Protein AF-A0A4Q3DCJ2-F1 (afdb_monomer_lite)

Sequence (134 aa):
MSGVAAPVSATERMDLLDGLRGFALLGILLANIDYWSGWLFLTPDQAAALAGGTQAHVQHVLHKLLIDGKFYTIFSLLFGLGFTLQLSRLEKRGADGVAIFRRRLLALLAIGLVHLWLIWDGDILTLYALLGLL

Radius of gyration: 19.49 Å; chains: 1; bounding box: 42×30×55 Å

Foldseek 3Di:
DAQDPDDDDPVNDDVVLVVLLVVLVVLVVLQCCCVVVCVVVDDPVRNVVVQPPPVSVVVVVCNCVPRHPPSVVSNLVSVVVVLVSQLVVCVVRVHPSVVVQLVVLVVLLVVQVCCCVPPHVPGPSNVSSVVSVD

Secondary structure (DSSP, 8-state):
-----PPPPGGG--HHHHHHHHHHHHHHHHHHHHHHTSGGGS-HHHHHHHS-SHHHHHHHHHHHHHTTTHHHHHHHHHHHHHHHHHHHHHHHTT--HHHHHHHHHHHHHHHHHHHHHHT-S--SHHHHHHHHH-

Structure (mmCIF, N/CA/C/O backbone):
data_AF-A0A4Q3DCJ2-F1
#
_entry.id   AF-A0A4Q3DCJ2-F1
#
loop_
_atom_site.group_PDB
_atom_site.id
_atom_site.type_symbol
_atom_site.label_atom_id
_atom_site.label_alt_id
_atom_site.label_comp_id
_atom_si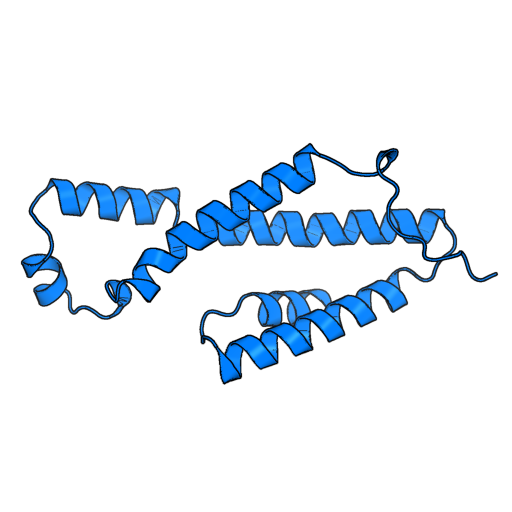te.label_asym_id
_atom_site.label_entity_id
_atom_site.label_seq_id
_atom_site.pdbx_PDB_ins_code
_atom_site.Cartn_x
_atom_site.Cartn_y
_atom_site.Cartn_z
_atom_site.occupancy
_atom_site.B_iso_or_equiv
_atom_site.auth_seq_id
_atom_site.auth_comp_id
_atom_site.auth_asym_id
_atom_site.auth_atom_id
_atom_site.pdbx_PDB_model_num
ATOM 1 N N . MET A 1 1 ? -21.134 -8.035 27.764 1.00 41.50 1 MET A N 1
ATOM 2 C CA . MET A 1 1 ? -21.885 -6.876 27.240 1.00 41.50 1 MET A CA 1
ATOM 3 C C . MET A 1 1 ? -21.294 -6.565 25.880 1.00 41.50 1 MET A C 1
ATOM 5 O O . MET A 1 1 ? -20.175 -6.083 25.826 1.00 41.50 1 MET A O 1
ATOM 9 N N . SER A 1 2 ? -21.952 -6.974 24.798 1.00 46.44 2 SER A N 1
ATOM 10 C CA . SER A 1 2 ? -21.398 -6.827 23.451 1.00 46.44 2 SER A CA 1
ATOM 11 C C . SER A 1 2 ? -21.522 -5.366 23.025 1.00 46.44 2 SER A C 1
ATOM 13 O O . SER A 1 2 ? -22.614 -4.925 22.669 1.00 46.44 2 SER A O 1
ATOM 15 N N . GLY A 1 3 ? -20.429 -4.605 23.111 1.00 55.38 3 GLY A N 1
ATOM 16 C CA . GLY A 1 3 ? -20.361 -3.275 22.516 1.00 55.38 3 GLY A CA 1
ATOM 17 C C . GLY A 1 3 ? -20.722 -3.351 21.032 1.00 55.38 3 GLY A C 1
ATOM 18 O O . GLY A 1 3 ? -20.224 -4.217 20.309 1.00 55.38 3 GLY A O 1
ATOM 19 N N . VAL A 1 4 ? -21.628 -2.486 20.575 1.00 61.38 4 VAL A N 1
ATOM 20 C CA . VAL A 1 4 ? -22.081 -2.483 19.180 1.00 61.38 4 VAL A CA 1
ATOM 21 C C . VAL A 1 4 ? -20.921 -2.035 18.291 1.00 61.38 4 VAL A C 1
ATOM 23 O O . VAL A 1 4 ? -20.478 -0.886 18.346 1.00 61.38 4 VAL A O 1
ATOM 26 N N . ALA A 1 5 ? -20.425 -2.944 17.451 1.00 65.12 5 ALA A N 1
ATOM 27 C CA . ALA A 1 5 ? -19.485 -2.625 16.386 1.00 65.12 5 ALA A CA 1
ATOM 28 C C . ALA A 1 5 ? -20.212 -1.818 15.296 1.00 65.12 5 ALA A C 1
ATOM 30 O O . ALA A 1 5 ? -20.719 -2.370 14.324 1.00 65.12 5 ALA A O 1
ATOM 31 N N . ALA A 1 6 ? -20.315 -0.506 15.495 1.00 72.75 6 ALA A N 1
ATOM 32 C CA . ALA A 1 6 ? -20.917 0.419 14.541 1.00 72.75 6 ALA A CA 1
ATOM 33 C C . ALA A 1 6 ? -19.860 1.017 13.588 1.00 72.75 6 ALA A C 1
ATOM 35 O O . ALA A 1 6 ? -18.698 1.165 13.993 1.00 72.75 6 ALA A O 1
ATOM 36 N N . PRO A 1 7 ? -20.244 1.40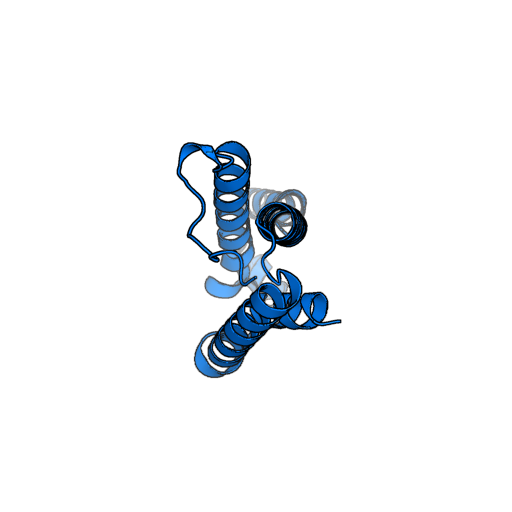8 12.354 1.00 74.38 7 PRO A N 1
ATOM 37 C CA . PRO A 1 7 ? -19.385 2.168 11.450 1.00 74.38 7 PRO A CA 1
ATOM 38 C C . PRO A 1 7 ? -18.776 3.404 12.127 1.00 74.38 7 PRO A C 1
ATOM 40 O O . PRO A 1 7 ? -19.353 3.978 13.053 1.00 74.38 7 PRO A O 1
ATOM 43 N N . VAL A 1 8 ? -17.597 3.819 11.660 1.00 75.50 8 VAL A N 1
ATOM 44 C CA . VAL A 1 8 ? -16.968 5.068 12.108 1.00 75.50 8 VAL A CA 1
ATOM 45 C C . VAL A 1 8 ? -17.867 6.238 11.708 1.00 75.50 8 VAL A C 1
ATOM 47 O O . VAL A 1 8 ? -18.217 6.366 10.535 1.00 75.50 8 VAL A O 1
ATOM 50 N N . SER A 1 9 ? -18.244 7.082 12.671 1.00 75.44 9 SER A N 1
ATOM 51 C CA . SER A 1 9 ? -19.030 8.284 12.376 1.00 75.44 9 SER A CA 1
ATOM 52 C C . SER A 1 9 ? -18.182 9.308 11.616 1.00 75.44 9 SER A C 1
ATOM 54 O O . SER A 1 9 ? -16.959 9.324 11.752 1.00 75.44 9 SER A O 1
ATOM 56 N N . ALA A 1 10 ? -18.812 10.180 10.822 1.00 68.06 10 ALA A N 1
ATOM 57 C CA . ALA A 1 10 ? -18.094 11.209 10.060 1.00 68.06 10 ALA A CA 1
ATOM 58 C C . ALA A 1 10 ? -17.198 12.081 10.961 1.00 68.06 10 ALA A C 1
ATOM 60 O O . ALA A 1 10 ? -16.077 12.396 10.588 1.00 68.06 10 ALA A O 1
ATOM 61 N N . THR A 1 11 ? -17.645 12.371 12.185 1.00 71.69 11 THR A N 1
ATOM 62 C CA . THR A 1 11 ? -16.914 13.165 13.185 1.00 71.69 11 THR A CA 1
ATOM 63 C C . THR A 1 11 ? -15.675 12.458 13.747 1.00 71.69 11 THR A C 1
ATOM 65 O O . THR A 1 11 ? -14.774 13.102 14.270 1.00 71.69 11 THR A O 1
ATOM 68 N N . GLU A 1 12 ? -15.604 11.131 13.645 1.00 71.25 12 GLU A N 1
ATOM 69 C CA . GLU A 1 12 ? -14.448 10.337 14.073 1.00 71.25 12 GLU A CA 1
ATOM 70 C C . GLU A 1 12 ? -13.487 10.028 12.912 1.00 71.25 12 GLU A C 1
ATOM 72 O O . GLU A 1 12 ? -12.475 9.340 13.109 1.00 71.25 12 GLU A O 1
ATOM 77 N N . ARG A 1 13 ? -13.796 10.461 11.684 1.00 78.25 13 ARG A N 1
ATOM 78 C CA . ARG A 1 13 ? -12.896 10.285 10.539 1.00 78.25 13 ARG A CA 1
ATOM 79 C C . ARG A 1 13 ? -11.739 11.271 10.628 1.00 78.25 13 ARG A C 1
ATOM 81 O O . ARG A 1 13 ? -11.877 12.391 11.098 1.00 78.25 13 ARG A O 1
ATOM 88 N N . MET A 1 14 ? -10.572 10.806 10.203 1.00 86.12 14 MET A N 1
ATOM 89 C CA . MET A 1 14 ? -9.377 11.632 10.110 1.00 86.12 14 MET A CA 1
ATOM 90 C C . MET A 1 14 ? -9.136 11.928 8.637 1.00 86.12 14 MET A C 1
ATOM 92 O O . MET A 1 14 ? -8.501 11.127 7.952 1.00 86.12 14 MET A O 1
ATOM 96 N N . ASP A 1 15 ? -9.632 13.069 8.163 1.00 89.12 15 ASP A N 1
ATOM 97 C CA . ASP A 1 15 ? -9.566 13.436 6.742 1.00 89.12 15 ASP A CA 1
ATOM 98 C C . ASP A 1 15 ? -8.126 13.457 6.216 1.00 89.12 15 ASP A C 1
ATOM 100 O O . ASP A 1 15 ? -7.856 12.990 5.113 1.00 89.12 15 ASP A O 1
ATOM 104 N N . LEU A 1 16 ? -7.173 13.899 7.045 1.00 89.75 16 LEU A N 1
ATOM 105 C CA . LEU A 1 16 ? -5.749 13.865 6.711 1.00 89.75 16 LEU A CA 1
ATOM 106 C C . LEU A 1 16 ? -5.238 12.436 6.474 1.00 89.75 16 LEU A C 1
ATOM 108 O O . LEU A 1 16 ? -4.465 12.204 5.548 1.00 89.75 16 LEU A O 1
ATOM 112 N N . LEU A 1 17 ? -5.662 11.472 7.299 1.00 91.00 17 LEU A N 1
ATOM 113 C CA . LEU A 1 17 ? -5.230 10.080 7.169 1.00 91.00 17 LEU A CA 1
ATOM 114 C C . LEU A 1 17 ? -5.804 9.445 5.899 1.00 91.00 17 LEU A C 1
ATOM 116 O O . LEU A 1 17 ? -5.098 8.727 5.190 1.00 91.00 17 LEU A O 1
ATOM 120 N N . ASP A 1 18 ? -7.070 9.730 5.604 1.00 90.69 18 ASP A N 1
ATOM 121 C CA . ASP A 1 18 ? -7.728 9.266 4.385 1.00 90.69 18 ASP A CA 1
ATOM 122 C C . ASP A 1 18 ? -7.091 9.910 3.137 1.00 90.69 18 ASP A C 1
ATOM 124 O O . ASP A 1 18 ? -6.799 9.211 2.164 1.00 90.69 18 ASP A O 1
ATOM 128 N N . GLY A 1 19 ? -6.768 11.206 3.192 1.00 93.50 19 GLY A N 1
ATOM 129 C CA . GLY A 1 19 ? -6.050 11.918 2.132 1.00 93.50 19 GLY A CA 1
ATOM 130 C C . GLY A 1 19 ? -4.646 11.361 1.880 1.00 93.50 19 GLY A C 1
ATOM 131 O O . GLY A 1 19 ? -4.275 11.123 0.732 1.00 93.50 19 GLY A O 1
ATOM 132 N N . LEU A 1 20 ? -3.887 11.065 2.941 1.00 94.25 20 LEU A N 1
ATOM 133 C CA . LEU A 1 20 ? -2.562 10.445 2.833 1.00 94.25 20 LEU A CA 1
ATOM 134 C C . LEU A 1 20 ? -2.623 9.048 2.211 1.00 94.25 20 LEU A C 1
ATOM 136 O O . LEU A 1 20 ? -1.742 8.691 1.431 1.00 94.25 20 LEU A O 1
ATOM 140 N N . ARG A 1 21 ? -3.662 8.260 2.510 1.00 93.69 21 ARG A N 1
ATOM 141 C CA . ARG A 1 21 ? -3.870 6.955 1.862 1.00 93.69 21 ARG A CA 1
ATOM 142 C C . ARG A 1 21 ? -4.163 7.106 0.379 1.00 93.69 21 ARG A C 1
ATOM 144 O O . ARG A 1 21 ? -3.571 6.386 -0.416 1.00 93.69 21 ARG A O 1
ATOM 151 N N . GLY A 1 22 ? -5.035 8.046 0.009 1.00 94.06 22 GLY A N 1
ATOM 152 C CA . GLY A 1 22 ? -5.317 8.355 -1.394 1.00 94.06 22 GLY A CA 1
ATOM 153 C C . GLY A 1 22 ? -4.056 8.788 -2.144 1.00 94.06 22 GLY A C 1
ATOM 154 O O . GLY A 1 22 ? -3.756 8.255 -3.208 1.00 94.06 22 GLY A O 1
ATOM 155 N N . PHE A 1 23 ? -3.260 9.674 -1.543 1.00 95.25 23 PHE A N 1
ATOM 156 C CA . PHE A 1 23 ? -1.964 10.080 -2.085 1.00 95.25 23 PHE A CA 1
ATOM 157 C C . PHE A 1 23 ? -1.000 8.896 -2.233 1.00 95.25 23 PHE A C 1
ATOM 159 O O . PHE A 1 23 ? -0.337 8.754 -3.260 1.00 95.25 23 PHE A O 1
ATOM 166 N N . ALA A 1 24 ? -0.959 8.005 -1.240 1.00 95.06 24 ALA A N 1
ATOM 167 C CA . ALA A 1 24 ? -0.116 6.825 -1.297 1.00 95.06 24 ALA A CA 1
ATOM 168 C C . ALA A 1 24 ? -0.525 5.858 -2.420 1.00 95.06 24 ALA A C 1
ATOM 170 O O . ALA A 1 24 ? 0.335 5.348 -3.136 1.00 95.06 24 ALA A O 1
ATOM 171 N N . LEU A 1 25 ? -1.831 5.668 -2.625 1.00 94.00 25 LEU A N 1
ATOM 172 C CA . LEU A 1 25 ? -2.372 4.864 -3.723 1.00 94.00 25 LEU A CA 1
ATOM 173 C C . LEU A 1 25 ? -2.029 5.448 -5.098 1.00 94.00 25 LEU A C 1
ATOM 175 O O . LEU A 1 25 ? -1.699 4.687 -6.003 1.00 94.00 25 LEU A O 1
ATOM 179 N N . LEU A 1 26 ? -2.041 6.777 -5.254 1.00 94.38 26 LEU A N 1
ATOM 180 C CA . LEU A 1 26 ? -1.599 7.419 -6.498 1.00 94.38 26 LEU A CA 1
ATOM 181 C C . LEU A 1 26 ? -0.129 7.114 -6.799 1.00 94.38 26 LEU A C 1
ATOM 183 O O . LEU A 1 26 ? 0.215 6.800 -7.934 1.00 94.38 26 LEU A O 1
ATOM 187 N N . GLY A 1 27 ? 0.743 7.156 -5.796 1.00 93.25 27 GLY A N 1
ATOM 188 C CA . GLY A 1 27 ? 2.143 6.800 -6.007 1.00 93.25 27 GLY A CA 1
ATOM 189 C C . GLY A 1 27 ? 2.368 5.305 -6.259 1.00 93.25 27 GLY A C 1
ATOM 190 O O . GLY A 1 27 ? 3.229 4.959 -7.061 1.00 93.25 27 GLY A O 1
ATOM 191 N N . ILE A 1 28 ? 1.564 4.418 -5.660 1.00 93.31 28 ILE A N 1
ATOM 192 C CA . ILE A 1 28 ? 1.568 2.981 -5.999 1.00 93.31 28 ILE A CA 1
ATOM 193 C C . ILE A 1 28 ? 1.130 2.771 -7.453 1.0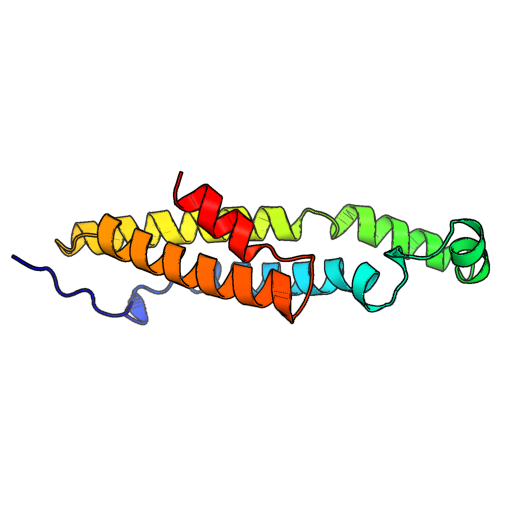0 93.31 28 ILE A C 1
ATOM 195 O O . ILE A 1 28 ? 1.726 1.958 -8.156 1.00 93.31 28 ILE A O 1
ATOM 199 N N . LEU A 1 29 ? 0.126 3.510 -7.930 1.00 92.12 29 LEU A N 1
ATOM 200 C CA . LEU A 1 29 ? -0.277 3.463 -9.335 1.00 92.12 29 LEU A CA 1
ATOM 201 C C . LEU A 1 29 ? 0.895 3.842 -10.247 1.00 92.12 29 LEU A C 1
ATOM 203 O O . LEU A 1 29 ? 1.180 3.113 -11.192 1.00 92.12 29 LEU A O 1
ATOM 207 N N . LEU A 1 30 ? 1.599 4.936 -9.933 1.00 91.88 30 LEU A N 1
ATOM 208 C CA . LEU A 1 30 ? 2.781 5.358 -10.688 1.00 91.88 30 LEU A CA 1
ATOM 209 C C . LEU A 1 30 ? 3.877 4.290 -10.670 1.00 91.88 30 LEU A C 1
ATOM 211 O O . LEU A 1 30 ? 4.401 3.973 -11.731 1.00 91.88 30 LEU A O 1
ATOM 215 N N . ALA A 1 31 ? 4.170 3.692 -9.512 1.00 90.69 31 ALA A N 1
ATOM 216 C CA . ALA A 1 31 ? 5.169 2.626 -9.390 1.00 90.69 31 ALA A CA 1
ATOM 217 C C . ALA A 1 31 ? 4.849 1.416 -10.285 1.00 90.69 31 ALA A C 1
ATOM 219 O O . ALA A 1 31 ? 5.746 0.743 -10.783 1.00 90.69 31 ALA A O 1
ATOM 220 N N . ASN A 1 32 ? 3.563 1.143 -10.511 1.00 92.06 32 ASN A N 1
ATOM 221 C CA . ASN A 1 32 ? 3.124 0.018 -11.329 1.00 92.06 32 ASN A CA 1
ATOM 222 C C . ASN A 1 32 ? 3.106 0.304 -12.830 1.00 92.06 32 ASN A C 1
ATOM 224 O O . ASN A 1 32 ? 2.967 -0.635 -13.613 1.00 92.06 32 ASN A O 1
ATOM 228 N N . ILE A 1 33 ? 3.287 1.558 -13.258 1.00 90.44 33 ILE A N 1
ATOM 229 C CA . ILE A 1 33 ? 3.374 1.884 -14.688 1.00 90.44 33 ILE A CA 1
ATOM 230 C C . ILE A 1 33 ? 4.518 1.112 -15.352 1.00 90.44 33 ILE A C 1
ATOM 232 O O . ILE A 1 33 ? 4.346 0.651 -16.476 1.00 90.44 33 ILE A O 1
ATOM 236 N N . ASP A 1 34 ? 5.644 0.899 -14.672 1.00 88.06 34 ASP A N 1
ATOM 237 C CA . ASP A 1 34 ? 6.783 0.165 -15.242 1.00 88.06 34 ASP A CA 1
ATOM 238 C C . ASP A 1 34 ? 6.437 -1.303 -15.545 1.00 88.06 34 ASP A C 1
ATOM 240 O O . ASP A 1 34 ? 6.859 -1.844 -16.568 1.00 88.06 34 ASP A O 1
ATOM 244 N N . TYR A 1 35 ? 5.617 -1.934 -14.698 1.00 90.50 35 TYR A N 1
ATOM 245 C CA . TYR A 1 35 ? 5.108 -3.285 -14.937 1.00 90.50 35 TYR A CA 1
ATOM 246 C C . TYR A 1 35 ? 4.077 -3.283 -16.076 1.00 90.50 35 TYR A C 1
ATOM 248 O O . TYR A 1 35 ? 4.221 -4.017 -17.053 1.00 90.50 35 TYR A O 1
ATOM 256 N N . TRP A 1 36 ? 3.053 -2.424 -15.991 1.00 90.88 36 TRP A N 1
ATOM 257 C CA . TRP A 1 36 ? 1.927 -2.422 -16.938 1.00 90.88 36 TRP A CA 1
ATOM 258 C C . TRP A 1 36 ? 2.281 -1.907 -18.334 1.00 90.88 36 TRP A C 1
ATOM 260 O O . TRP A 1 36 ? 1.659 -2.312 -19.312 1.00 90.88 36 TRP A O 1
ATO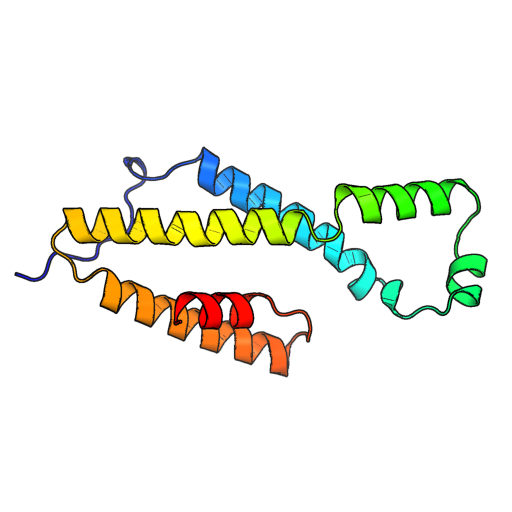M 270 N N . SER A 1 37 ? 3.283 -1.036 -18.450 1.00 90.06 37 SER A N 1
ATOM 271 C CA . SER A 1 37 ? 3.826 -0.599 -19.744 1.00 90.06 37 SER A CA 1
ATOM 272 C C . SER A 1 37 ? 4.699 -1.663 -20.414 1.00 90.06 37 SER A C 1
ATOM 274 O O . SER A 1 37 ? 5.058 -1.515 -21.580 1.00 90.06 37 SER A O 1
ATOM 276 N N . GLY A 1 38 ? 5.066 -2.720 -19.683 1.00 88.94 38 GLY A N 1
ATOM 277 C CA . GLY A 1 38 ? 6.010 -3.739 -20.122 1.00 88.94 38 GLY A CA 1
ATOM 278 C C . GLY A 1 38 ? 7.480 -3.318 -20.026 1.00 88.94 38 GLY A C 1
ATOM 279 O O . GLY A 1 38 ? 8.356 -4.114 -20.360 1.00 88.94 38 GLY A O 1
ATOM 280 N N . TRP A 1 39 ? 7.765 -2.100 -19.545 1.00 86.56 39 TRP A N 1
ATOM 281 C CA . TRP A 1 39 ? 9.125 -1.567 -19.415 1.00 86.56 39 TRP A CA 1
ATOM 282 C C . TRP A 1 39 ? 10.019 -2.461 -18.553 1.00 86.56 39 TRP A C 1
ATOM 284 O O . TRP A 1 39 ? 11.184 -2.681 -18.882 1.00 86.56 39 TRP A O 1
ATOM 294 N N . LEU A 1 40 ? 9.457 -3.031 -17.483 1.00 86.75 40 LEU A N 1
ATOM 295 C CA . LEU A 1 40 ? 10.160 -3.931 -16.568 1.00 86.75 40 LEU A CA 1
ATOM 296 C C . LEU A 1 40 ? 10.687 -5.214 -17.244 1.00 86.75 40 LEU A C 1
ATOM 298 O O . LEU A 1 40 ? 11.624 -5.824 -16.734 1.00 86.75 40 LEU A O 1
ATOM 302 N N . PHE A 1 41 ? 10.110 -5.623 -18.377 1.00 89.62 41 PHE A N 1
ATOM 303 C CA . PHE A 1 41 ? 10.458 -6.870 -19.070 1.00 89.62 41 PHE A CA 1
ATOM 304 C C . PHE A 1 41 ? 11.425 -6.676 -20.243 1.00 89.62 41 PHE A C 1
ATOM 306 O O . PHE A 1 41 ? 11.779 -7.648 -20.913 1.00 89.62 41 PHE A O 1
ATOM 313 N N . LEU A 1 42 ? 11.847 -5.439 -20.512 1.00 89.62 42 LEU A N 1
ATOM 314 C CA . LEU A 1 42 ? 12.802 -5.143 -21.574 1.00 89.62 42 LEU A CA 1
ATOM 315 C C . LEU A 1 42 ? 14.220 -5.547 -21.167 1.00 89.62 42 LEU A C 1
ATOM 317 O O . LEU A 1 42 ? 14.646 -5.354 -20.025 1.00 89.62 42 LEU A O 1
ATOM 321 N N . THR A 1 43 ? 14.996 -6.044 -22.129 1.00 89.25 43 THR A N 1
ATOM 322 C CA . THR A 1 43 ? 16.445 -6.169 -21.939 1.00 89.25 43 THR A CA 1
ATOM 323 C C . THR A 1 43 ? 17.092 -4.780 -21.882 1.00 89.25 43 THR A C 1
ATOM 325 O O . THR A 1 43 ? 16.536 -3.822 -22.429 1.00 89.25 43 THR A O 1
ATOM 328 N N . PRO A 1 44 ? 18.289 -4.639 -21.281 1.00 83.38 44 PRO A N 1
ATOM 329 C CA . PRO A 1 44 ? 19.008 -3.365 -21.276 1.00 83.38 44 PRO A CA 1
ATOM 330 C C . PRO A 1 44 ? 19.183 -2.765 -22.677 1.00 83.38 44 PRO A C 1
ATOM 332 O O . PRO A 1 44 ? 19.000 -1.563 -22.849 1.00 83.38 44 PRO A O 1
ATOM 335 N N . ASP A 1 45 ? 19.451 -3.600 -23.686 1.00 85.94 45 ASP A N 1
ATOM 336 C CA . ASP A 1 45 ? 19.615 -3.163 -25.077 1.00 85.94 45 ASP A CA 1
ATOM 337 C C . ASP A 1 45 ? 18.299 -2.663 -25.688 1.00 85.94 45 ASP A C 1
ATOM 339 O O . ASP A 1 45 ? 18.273 -1.637 -26.367 1.00 85.94 45 ASP A O 1
ATOM 343 N N . GLN A 1 46 ? 17.184 -3.351 -25.417 1.00 87.88 46 GLN A N 1
ATOM 344 C CA . GLN A 1 46 ? 15.855 -2.922 -25.862 1.00 87.88 46 GLN A CA 1
ATOM 345 C C . GLN A 1 46 ? 15.444 -1.612 -25.187 1.00 87.88 46 GLN A C 1
ATOM 347 O O . GLN A 1 46 ? 14.981 -0.689 -25.856 1.00 87.88 46 GLN A O 1
ATOM 352 N N . ALA A 1 47 ? 15.653 -1.512 -23.873 1.00 83.31 47 ALA A N 1
ATOM 353 C CA . ALA A 1 47 ? 15.383 -0.302 -23.112 1.00 83.31 47 ALA A CA 1
ATOM 354 C C . ALA A 1 47 ? 16.247 0.867 -23.604 1.00 83.31 47 ALA A C 1
ATOM 356 O O . ALA A 1 47 ? 15.735 1.973 -23.741 1.00 83.31 47 ALA A O 1
ATOM 357 N N . ALA A 1 48 ? 17.521 0.633 -23.935 1.00 81.38 48 ALA A N 1
ATOM 358 C CA . ALA A 1 48 ? 18.404 1.649 -24.505 1.00 81.38 48 ALA A CA 1
ATOM 359 C C . ALA A 1 48 ? 17.964 2.092 -25.909 1.00 81.38 48 ALA A C 1
ATOM 361 O O . ALA A 1 48 ? 18.022 3.281 -26.212 1.00 81.38 48 ALA A O 1
ATOM 362 N N . ALA A 1 49 ? 17.483 1.168 -26.746 1.00 84.69 49 ALA A N 1
ATOM 363 C CA . A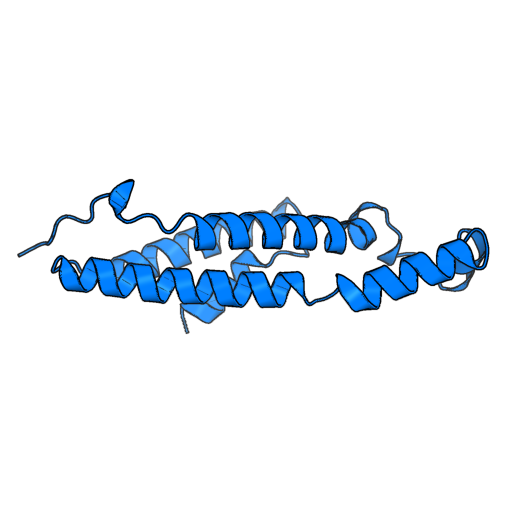LA A 1 49 ? 16.949 1.487 -28.070 1.00 84.69 49 ALA A CA 1
ATOM 364 C C . ALA A 1 49 ? 15.636 2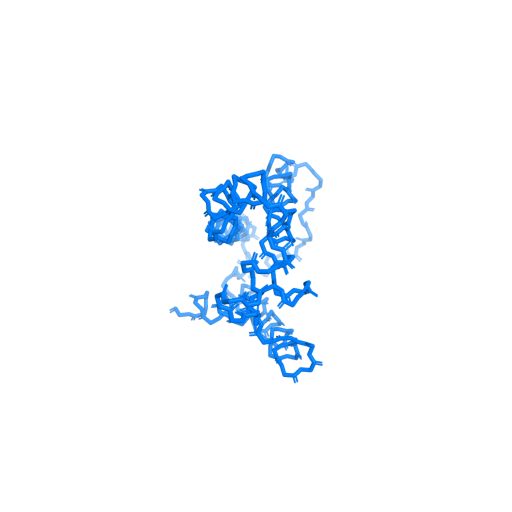.294 -28.009 1.00 84.69 49 ALA A C 1
ATOM 366 O O . ALA A 1 49 ? 15.374 3.114 -28.887 1.00 84.69 49 ALA A O 1
ATOM 367 N N . LEU A 1 50 ? 14.818 2.069 -26.975 1.00 81.25 50 LEU A N 1
ATOM 368 C CA . LEU A 1 50 ? 13.561 2.785 -26.718 1.00 81.25 50 LEU A CA 1
ATOM 369 C C . LEU A 1 50 ? 13.759 4.089 -25.933 1.00 81.25 50 LEU A C 1
ATOM 371 O O . LEU A 1 50 ? 12.941 5.007 -26.034 1.00 81.25 50 LEU A O 1
ATOM 375 N N . ALA A 1 51 ? 14.824 4.186 -25.138 1.00 72.75 51 ALA A N 1
ATOM 376 C CA . ALA A 1 51 ? 15.155 5.377 -24.379 1.00 72.75 51 ALA A CA 1
ATOM 377 C C . ALA A 1 51 ? 15.541 6.491 -25.358 1.00 72.75 51 ALA A C 1
ATOM 379 O O . ALA A 1 51 ? 16.637 6.502 -25.910 1.00 72.75 51 ALA A O 1
ATOM 380 N N . GLY A 1 52 ? 14.630 7.446 -25.566 1.00 70.88 52 GLY A N 1
ATOM 381 C CA . GLY A 1 52 ? 14.786 8.609 -26.450 1.00 70.88 52 GLY A CA 1
ATOM 382 C C . GLY A 1 52 ? 15.854 9.625 -26.011 1.00 70.88 52 GLY A C 1
ATOM 383 O O . GLY A 1 52 ? 15.612 10.828 -26.054 1.00 70.88 52 GLY A O 1
ATOM 384 N N . GLY A 1 53 ? 17.023 9.165 -25.559 1.00 76.38 53 GLY A N 1
ATOM 385 C CA . GLY A 1 53 ? 18.159 9.980 -25.139 1.00 76.38 53 GLY A CA 1
ATOM 386 C C . GLY A 1 53 ? 18.171 10.341 -23.649 1.00 76.38 53 GLY A C 1
ATOM 387 O O . GLY A 1 53 ? 17.544 9.701 -22.804 1.00 76.38 53 GLY A O 1
ATOM 388 N N . THR A 1 54 ? 18.917 11.393 -23.308 1.00 78.56 54 THR A N 1
ATOM 389 C CA . THR A 1 54 ? 19.194 11.826 -21.925 1.00 78.56 54 THR A CA 1
ATOM 390 C C . THR A 1 54 ? 17.940 12.171 -21.119 1.00 78.56 54 THR A C 1
ATOM 392 O O . THR A 1 54 ? 17.894 11.891 -19.923 1.00 78.56 54 THR A O 1
ATOM 395 N N . GLN A 1 55 ? 16.895 12.711 -21.751 1.00 77.88 55 GLN A N 1
ATOM 396 C CA . GLN A 1 55 ? 15.621 13.002 -21.082 1.00 77.88 55 GLN A CA 1
ATOM 397 C C . GLN A 1 55 ? 14.940 11.727 -20.563 1.00 77.88 55 GLN A C 1
ATOM 399 O O . GLN A 1 55 ? 14.455 11.710 -19.430 1.00 77.88 55 GLN A O 1
ATOM 404 N N . ALA A 1 56 ? 14.971 10.647 -21.353 1.00 77.00 56 ALA A N 1
ATOM 405 C CA . ALA A 1 56 ? 14.419 9.351 -20.970 1.00 77.00 56 ALA A CA 1
ATOM 406 C C . ALA A 1 56 ? 15.193 8.704 -19.805 1.00 77.00 56 ALA A C 1
ATOM 408 O O . ALA A 1 56 ? 14.621 8.012 -18.962 1.00 77.00 56 ALA A O 1
ATOM 409 N N . HIS A 1 57 ? 16.491 8.987 -19.713 1.00 79.56 57 HIS A N 1
ATOM 410 C CA . HIS A 1 57 ? 17.310 8.550 -18.591 1.00 79.56 57 HIS A CA 1
ATOM 411 C C . HIS A 1 57 ? 16.988 9.328 -17.306 1.00 79.56 57 HIS A C 1
ATOM 413 O O . HIS A 1 57 ? 16.788 8.725 -16.253 1.00 79.56 57 HIS A O 1
ATOM 419 N N . VAL A 1 58 ? 16.861 10.658 -17.389 1.00 84.19 58 VAL A N 1
ATOM 420 C CA . VAL A 1 58 ? 16.529 11.504 -16.229 1.00 84.19 58 VAL A CA 1
ATOM 421 C C . VAL A 1 58 ? 15.167 11.134 -15.640 1.00 84.19 58 VAL A C 1
ATOM 423 O O . VAL A 1 58 ? 15.064 10.967 -14.427 1.00 84.19 58 VAL A O 1
ATOM 426 N N . GLN A 1 59 ? 14.133 10.947 -16.469 1.00 82.62 59 GLN A N 1
ATOM 427 C CA . GLN A 1 59 ? 12.815 10.516 -15.980 1.00 82.62 59 GLN A CA 1
ATOM 428 C C . GLN A 1 59 ? 12.878 9.149 -15.279 1.00 82.62 59 GLN A C 1
ATOM 430 O O . GLN A 1 59 ? 12.257 8.980 -14.234 1.00 82.62 59 GLN A O 1
ATOM 435 N N . HIS A 1 60 ? 13.664 8.199 -15.801 1.00 82.62 60 HIS A N 1
ATOM 436 C CA . HIS A 1 60 ? 13.799 6.870 -15.206 1.00 82.62 60 HIS A CA 1
ATOM 437 C C . HIS A 1 60 ? 14.498 6.940 -13.844 1.00 82.62 60 HIS A C 1
ATOM 439 O O . HIS A 1 60 ? 14.028 6.359 -12.866 1.00 82.62 60 HIS A O 1
ATOM 445 N N . VAL A 1 61 ? 15.578 7.721 -13.752 1.00 85.44 61 VAL A N 1
ATOM 446 C CA . VAL A 1 61 ? 16.284 7.962 -12.489 1.00 85.44 61 VAL A CA 1
ATOM 447 C C . VAL A 1 61 ? 15.366 8.644 -11.475 1.00 85.44 61 VAL A C 1
ATOM 449 O O . VAL A 1 61 ? 15.301 8.210 -10.328 1.00 85.44 61 VAL A O 1
ATOM 452 N N . LEU A 1 62 ? 14.606 9.665 -11.880 1.00 87.31 62 LEU A N 1
ATOM 453 C CA . LEU A 1 62 ? 13.645 10.329 -10.996 1.00 87.31 62 LEU A CA 1
ATOM 454 C C . LEU A 1 62 ? 12.543 9.375 -10.526 1.00 87.31 62 LEU A C 1
ATOM 456 O O . LEU A 1 62 ? 12.207 9.386 -9.343 1.00 87.31 62 LEU A O 1
ATOM 460 N N . HIS A 1 63 ? 12.021 8.522 -11.408 1.00 86.25 63 HIS A N 1
ATOM 461 C CA . HIS A 1 63 ? 11.030 7.511 -11.044 1.00 86.25 63 HIS A CA 1
ATOM 462 C C . HIS A 1 63 ? 11.589 6.553 -9.986 1.00 86.25 63 HIS A C 1
ATOM 464 O O . HIS A 1 63 ? 11.007 6.408 -8.909 1.00 86.25 63 HIS A O 1
ATOM 470 N N . LYS A 1 64 ? 12.758 5.959 -10.253 1.00 85.75 64 LYS A N 1
ATOM 471 C CA . LYS A 1 64 ? 13.455 5.063 -9.318 1.00 85.75 64 LYS A CA 1
ATOM 472 C C . LYS A 1 64 ? 13.727 5.732 -7.974 1.00 85.75 64 LYS A C 1
ATOM 474 O O . LYS A 1 64 ? 13.541 5.124 -6.924 1.00 85.75 64 LYS A O 1
ATOM 479 N N . LEU A 1 65 ? 14.165 6.989 -7.996 1.00 87.31 65 LEU A N 1
ATOM 480 C CA . LEU A 1 65 ? 14.551 7.703 -6.787 1.00 87.31 65 LEU A CA 1
ATOM 481 C C . LEU A 1 65 ? 13.369 8.187 -5.962 1.00 87.31 65 LEU A C 1
ATOM 483 O O . LEU A 1 65 ? 13.522 8.248 -4.745 1.00 87.31 65 LEU A O 1
ATOM 487 N N . LEU A 1 66 ? 12.245 8.570 -6.577 1.00 88.50 66 LEU A N 1
ATOM 488 C CA . LEU A 1 66 ? 11.129 9.237 -5.896 1.00 88.50 66 LEU A CA 1
ATOM 489 C C . LEU A 1 66 ? 9.924 8.328 -5.659 1.00 88.50 66 LEU A C 1
ATOM 491 O O . LEU A 1 66 ? 9.246 8.491 -4.646 1.00 88.50 66 LEU A O 1
ATOM 495 N N . ILE A 1 67 ? 9.660 7.391 -6.564 1.00 89.31 67 ILE A N 1
ATOM 496 C CA . ILE A 1 67 ? 8.430 6.597 -6.562 1.00 89.31 67 ILE A CA 1
ATOM 497 C C . ILE A 1 67 ? 8.698 5.194 -6.027 1.00 89.31 67 ILE A C 1
ATOM 499 O O . ILE A 1 67 ? 8.041 4.751 -5.079 1.00 89.31 67 ILE A O 1
ATOM 503 N N . ASP A 1 68 ? 9.688 4.524 -6.612 1.00 85.31 68 ASP A N 1
ATOM 504 C CA . ASP A 1 68 ? 9.889 3.090 -6.440 1.00 85.31 68 ASP A CA 1
ATOM 505 C C . ASP A 1 68 ? 10.127 2.728 -4.957 1.00 85.31 68 ASP A C 1
ATOM 507 O O . ASP A 1 68 ? 10.934 3.342 -4.251 1.00 85.31 68 ASP A O 1
ATOM 511 N N . GLY A 1 69 ? 9.326 1.795 -4.434 1.00 84.25 69 GLY A N 1
ATOM 512 C CA . GLY A 1 69 ? 9.325 1.361 -3.026 1.00 84.25 69 GLY A CA 1
ATOM 513 C C . GLY A 1 69 ? 8.773 2.354 -1.980 1.00 84.25 69 GLY A C 1
ATOM 514 O O . GLY A 1 69 ? 8.242 1.929 -0.945 1.00 84.25 69 GLY A O 1
ATOM 515 N N . LYS A 1 70 ? 8.838 3.672 -2.211 1.00 91.75 70 LYS A N 1
ATOM 516 C CA . LYS A 1 70 ? 8.474 4.672 -1.183 1.00 91.75 70 LYS A CA 1
ATOM 517 C C . LYS A 1 70 ? 6.994 4.661 -0.852 1.00 91.75 70 LYS A C 1
ATOM 519 O O . LYS A 1 70 ? 6.611 4.659 0.316 1.00 91.75 70 LYS A O 1
ATOM 524 N N . PHE A 1 71 ? 6.160 4.639 -1.883 1.00 92.50 71 PHE A N 1
ATOM 525 C CA . PHE A 1 71 ? 4.717 4.697 -1.702 1.00 92.50 71 PHE A CA 1
ATOM 526 C C . PHE A 1 71 ? 4.152 3.412 -1.096 1.00 92.50 71 PHE A C 1
ATOM 528 O O . PHE A 1 71 ? 3.253 3.493 -0.263 1.00 92.50 71 PHE A O 1
ATOM 535 N N . TYR A 1 72 ? 4.753 2.254 -1.393 1.00 91.12 72 TYR A N 1
ATOM 536 C CA . TYR A 1 72 ? 4.459 0.999 -0.695 1.00 91.12 72 TYR A CA 1
ATOM 537 C C . TYR A 1 72 ? 4.768 1.090 0.801 1.00 91.12 72 TYR A C 1
ATOM 539 O O . TYR A 1 72 ? 3.950 0.686 1.627 1.00 91.12 72 TYR A O 1
ATOM 547 N N . THR A 1 73 ? 5.907 1.690 1.158 1.00 91.75 73 THR A N 1
ATOM 548 C CA . THR A 1 73 ? 6.309 1.894 2.559 1.00 91.75 73 THR A CA 1
ATOM 549 C C . THR A 1 73 ? 5.347 2.833 3.288 1.00 91.75 73 THR A C 1
ATOM 551 O O . THR A 1 73 ? 4.865 2.513 4.375 1.00 91.75 73 THR A O 1
ATOM 554 N N . ILE A 1 74 ? 5.016 3.975 2.677 1.00 93.69 74 ILE A N 1
ATOM 555 C CA . ILE A 1 74 ? 4.058 4.934 3.244 1.00 93.69 74 ILE A CA 1
ATOM 556 C C . ILE A 1 74 ? 2.695 4.262 3.417 1.00 93.69 74 ILE A C 1
ATOM 558 O O . ILE A 1 74 ? 2.108 4.325 4.495 1.00 93.69 74 ILE A O 1
ATOM 562 N N . PHE A 1 75 ? 2.201 3.572 2.389 1.00 93.81 75 PHE A N 1
ATOM 563 C CA . PHE A 1 75 ? 0.915 2.891 2.457 1.00 93.81 75 PHE A CA 1
ATOM 564 C C . PHE A 1 75 ? 0.902 1.790 3.529 1.00 93.81 75 PHE A C 1
ATOM 566 O O . PHE A 1 75 ? -0.060 1.720 4.291 1.00 93.81 75 PHE A O 1
ATOM 573 N N . SER A 1 76 ? 1.981 1.008 3.663 1.00 92.06 76 SER A N 1
ATOM 574 C CA . SER A 1 76 ? 2.150 0.004 4.731 1.00 92.06 76 SER A CA 1
ATOM 575 C C . SER A 1 76 ? 2.031 0.629 6.123 1.00 92.06 76 SER A C 1
ATOM 577 O O . SER A 1 76 ? 1.300 0.128 6.980 1.00 92.06 76 SER A O 1
ATOM 579 N N . LEU A 1 77 ? 2.702 1.764 6.344 1.00 93.56 77 LEU A N 1
ATOM 580 C CA . LEU A 1 77 ? 2.648 2.488 7.614 1.00 93.56 77 LEU A CA 1
ATOM 581 C C . LEU A 1 77 ? 1.231 3.002 7.913 1.00 93.56 77 LEU A C 1
ATOM 583 O O . LEU A 1 77 ? 0.725 2.829 9.022 1.00 93.56 77 LEU A O 1
ATOM 587 N N . LEU A 1 78 ? 0.567 3.611 6.925 1.00 93.25 78 LEU A N 1
ATOM 588 C CA . LEU A 1 78 ? -0.796 4.147 7.066 1.00 93.25 78 LEU A CA 1
ATOM 589 C C . LEU A 1 78 ? -1.850 3.045 7.255 1.00 93.25 78 LEU A C 1
ATOM 591 O O . LEU A 1 78 ? -2.896 3.268 7.883 1.00 93.25 78 LEU A O 1
ATOM 595 N N . PHE A 1 79 ? -1.592 1.871 6.688 1.00 91.12 79 PHE A N 1
ATOM 596 C CA . PHE A 1 79 ? -2.390 0.670 6.873 1.00 91.12 79 PHE A CA 1
ATOM 597 C C . PHE A 1 79 ? -2.271 0.164 8.317 1.00 91.12 79 PHE A C 1
ATOM 599 O O . PHE A 1 79 ? -3.289 0.075 9.006 1.00 91.12 79 PHE A O 1
ATOM 606 N N . GLY A 1 80 ? -1.044 -0.014 8.822 1.00 91.06 80 GLY A N 1
ATOM 607 C CA . GLY A 1 80 ? -0.788 -0.385 10.219 1.00 91.06 80 GLY A CA 1
ATOM 608 C C . GLY A 1 80 ? -1.350 0.626 11.227 1.00 91.06 80 GLY A C 1
ATOM 609 O O . GLY A 1 80 ? -2.060 0.251 12.158 1.00 91.06 80 GLY A O 1
ATOM 610 N N . LEU A 1 81 ? -1.147 1.928 10.997 1.00 92.62 81 LEU A N 1
ATOM 611 C CA . LEU A 1 81 ? -1.732 2.988 11.828 1.00 92.62 81 LEU A CA 1
ATOM 612 C C . LEU A 1 81 ? -3.268 2.926 11.844 1.00 92.62 81 LEU A C 1
ATOM 614 O O . LEU A 1 81 ? -3.903 3.152 12.876 1.00 92.62 81 LEU A O 1
ATOM 618 N N . GLY A 1 82 ? -3.873 2.587 10.703 1.00 89.31 82 GLY A N 1
ATOM 619 C CA . GLY A 1 82 ? -5.311 2.368 10.590 1.00 89.31 82 GLY A CA 1
ATOM 620 C C . GLY A 1 82 ? -5.833 1.291 11.529 1.00 89.31 82 GLY A C 1
ATOM 621 O O . GLY A 1 82 ? -6.914 1.449 12.098 1.00 89.31 82 GLY A O 1
ATOM 622 N N . PHE A 1 83 ? -5.059 0.227 11.710 1.00 87.69 83 PHE A N 1
ATOM 623 C CA . PHE A 1 83 ? -5.400 -0.870 12.603 1.00 87.69 83 PHE A CA 1
ATOM 624 C C . PHE A 1 83 ? -5.325 -0.475 14.062 1.00 87.69 83 PHE A C 1
ATOM 626 O O . PHE A 1 83 ? -6.294 -0.697 14.786 1.00 87.69 83 PHE A O 1
ATOM 633 N N . THR A 1 84 ? -4.242 0.182 14.474 1.00 89.38 84 THR A N 1
ATOM 634 C CA . THR A 1 84 ? -4.102 0.673 15.849 1.00 89.38 84 THR A CA 1
ATOM 635 C C . THR A 1 84 ? -5.255 1.607 16.203 1.00 89.38 84 THR A C 1
ATOM 637 O O . THR A 1 84 ? -5.909 1.435 17.229 1.00 89.38 84 THR A O 1
ATOM 640 N N . LEU A 1 85 ? -5.591 2.541 15.307 1.00 89.50 85 LEU A N 1
ATOM 641 C CA . LEU A 1 85 ? -6.723 3.447 15.503 1.00 89.50 85 LEU A CA 1
ATOM 642 C C . LEU A 1 85 ? -8.064 2.709 15.566 1.00 89.50 85 LEU A C 1
ATOM 644 O O . LEU A 1 85 ? -8.926 3.082 16.364 1.00 89.50 85 LEU A O 1
ATOM 648 N N . GLN A 1 86 ? -8.264 1.684 14.736 1.00 86.94 86 GLN A N 1
ATOM 649 C CA . GLN A 1 86 ? -9.481 0.878 14.771 1.00 86.94 86 GLN A CA 1
ATOM 650 C C . GLN A 1 86 ? -9.608 0.115 16.094 1.00 86.94 86 GLN A C 1
ATOM 652 O O . GLN A 1 86 ? -10.678 0.147 16.705 1.00 86.94 86 GLN A O 1
ATOM 657 N N . LEU A 1 87 ? -8.534 -0.534 16.542 1.00 88.44 87 LEU A N 1
ATOM 658 C CA . LEU A 1 87 ? -8.515 -1.316 17.773 1.00 88.44 87 LEU A CA 1
ATOM 659 C C . LEU A 1 87 ? -8.799 -0.425 18.985 1.00 88.44 87 LEU A C 1
ATOM 661 O O . LEU A 1 87 ? -9.745 -0.696 19.722 1.00 88.44 87 LEU A O 1
ATOM 665 N N . SER A 1 88 ? -8.112 0.718 19.099 1.00 88.75 88 SER A N 1
ATOM 666 C CA . SER A 1 88 ? -8.342 1.674 20.190 1.00 88.75 88 SER A CA 1
ATOM 667 C C . SER A 1 88 ? -9.779 2.208 20.238 1.00 88.75 88 SER A C 1
ATOM 669 O O . SER A 1 88 ? -10.296 2.516 21.310 1.00 88.75 88 SER A O 1
ATOM 671 N N . ARG A 1 89 ? -10.456 2.347 19.090 1.00 86.56 89 ARG A N 1
ATOM 672 C CA . ARG A 1 89 ? -11.870 2.770 19.046 1.00 86.56 89 ARG A CA 1
ATOM 673 C C . ARG A 1 89 ? -12.813 1.658 19.494 1.00 86.56 89 ARG A C 1
ATOM 675 O O . ARG A 1 89 ? -13.794 1.942 20.176 1.00 86.56 89 ARG A O 1
ATOM 682 N N . LEU A 1 90 ? -12.537 0.416 19.102 1.00 87.31 90 LEU A N 1
ATOM 683 C CA . LEU A 1 90 ? -13.350 -0.743 19.476 1.00 87.31 90 LEU A CA 1
ATOM 684 C C . LEU A 1 90 ? -13.209 -1.063 20.969 1.00 87.31 90 LEU A C 1
ATOM 686 O O . LEU A 1 90 ? -14.222 -1.290 21.628 1.00 87.31 90 LEU A O 1
ATOM 690 N N . GLU A 1 91 ? -11.997 -0.958 21.515 1.00 87.06 91 GLU A N 1
ATOM 691 C CA . GLU A 1 91 ? -11.729 -1.084 22.953 1.00 87.06 91 GLU A CA 1
ATOM 692 C C . GLU A 1 91 ? -12.500 -0.040 23.767 1.00 87.06 91 GLU A C 1
ATOM 694 O O . GLU A 1 91 ? -13.214 -0.391 24.706 1.00 87.06 91 GLU A O 1
ATOM 699 N N . LYS A 1 92 ? -12.462 1.237 23.354 1.00 87.06 92 LYS A N 1
ATOM 700 C CA . LYS A 1 92 ? -13.242 2.317 23.994 1.00 87.06 92 LYS A CA 1
ATOM 701 C C . LYS A 1 92 ? -14.754 2.068 23.985 1.00 87.06 92 LYS A C 1
ATOM 703 O O . LYS A 1 92 ? -15.463 2.610 24.826 1.00 87.06 92 LYS A O 1
ATOM 708 N N . ARG A 1 93 ? -15.254 1.272 23.036 1.00 86.12 93 ARG A N 1
ATOM 709 C CA . ARG A 1 93 ? -16.674 0.911 22.897 1.00 86.12 93 ARG A CA 1
ATOM 710 C C . ARG A 1 93 ? -17.026 -0.425 23.563 1.00 86.12 93 ARG A C 1
ATOM 712 O O . ARG A 1 93 ? -18.169 -0.861 23.449 1.00 86.12 93 ARG A O 1
ATOM 719 N N . GLY A 1 94 ? -16.074 -1.086 24.229 1.00 84.06 94 GLY A N 1
ATOM 720 C CA . GLY A 1 94 ? -16.283 -2.396 24.854 1.00 84.06 94 GLY A CA 1
ATOM 721 C C . GLY A 1 94 ? -16.567 -3.522 23.852 1.00 84.06 94 GLY A C 1
ATOM 722 O O . GLY A 1 94 ? -17.230 -4.501 24.198 1.00 84.06 94 GLY A O 1
ATOM 723 N N . ALA A 1 95 ? -16.131 -3.370 22.599 1.00 86.81 95 ALA A N 1
ATOM 724 C CA . ALA A 1 95 ? -16.240 -4.397 21.569 1.00 86.81 95 ALA A CA 1
ATOM 725 C C . ALA A 1 95 ? -14.957 -5.241 21.510 1.00 86.81 95 ALA A C 1
ATOM 727 O O . ALA A 1 95 ? -13.866 -4.746 21.789 1.00 86.81 95 ALA A O 1
ATOM 728 N N . ASP A 1 96 ? -15.077 -6.501 21.086 1.00 86.69 96 ASP A N 1
ATOM 729 C CA . ASP A 1 96 ? -13.919 -7.363 20.827 1.00 86.69 96 ASP A CA 1
ATOM 730 C C . ASP A 1 96 ? -13.209 -6.918 19.537 1.00 86.69 96 ASP A C 1
ATOM 732 O O . ASP A 1 96 ? -13.513 -7.359 18.421 1.00 86.69 96 ASP A O 1
ATOM 736 N N . GLY A 1 97 ? -12.281 -5.974 19.695 1.00 86.31 97 GLY A N 1
ATOM 737 C CA . GLY A 1 97 ? -11.538 -5.398 18.585 1.00 86.31 97 GLY A CA 1
ATOM 738 C C . GLY A 1 97 ? -10.633 -6.402 17.875 1.00 86.31 97 GLY A C 1
ATOM 739 O O . GLY A 1 97 ? -10.483 -6.317 16.656 1.00 86.31 97 GLY A O 1
ATOM 740 N N . VAL A 1 98 ? -10.107 -7.396 18.596 1.00 87.75 98 VAL A N 1
ATOM 741 C CA . VAL A 1 98 ? -9.213 -8.423 18.041 1.00 87.75 98 VAL A CA 1
ATOM 742 C C . VAL A 1 98 ? -9.984 -9.384 17.139 1.00 87.75 98 VAL A C 1
ATOM 744 O O . VAL A 1 98 ? -9.532 -9.683 16.029 1.00 87.75 98 VAL A O 1
ATOM 747 N N . ALA A 1 99 ? -11.174 -9.832 17.551 1.00 89.25 99 ALA A N 1
ATOM 748 C CA . ALA A 1 99 ? -12.009 -10.690 16.711 1.00 89.25 99 ALA A CA 1
ATOM 749 C C . ALA A 1 99 ? -12.439 -9.987 15.412 1.00 89.25 99 ALA A C 1
ATOM 751 O O . ALA A 1 99 ? -12.404 -10.586 14.333 1.00 89.25 99 ALA A O 1
ATOM 752 N N . ILE A 1 100 ? -12.813 -8.706 15.493 1.00 89.06 100 ILE A N 1
ATOM 753 C CA . ILE A 1 100 ? -13.186 -7.905 14.316 1.00 89.06 100 ILE A CA 1
ATOM 754 C C . ILE A 1 100 ? -11.980 -7.705 13.393 1.00 89.06 100 ILE A C 1
ATOM 756 O O . ILE A 1 100 ? -12.102 -7.850 12.174 1.00 89.06 100 ILE A O 1
ATOM 760 N N . PHE A 1 101 ? -10.817 -7.411 13.969 1.00 89.44 101 PHE A N 1
ATOM 761 C CA . PHE A 1 101 ? -9.566 -7.241 13.241 1.00 89.44 101 PHE A CA 1
ATOM 762 C C . PHE A 1 101 ? -9.175 -8.504 12.463 1.00 89.44 101 PHE A C 1
ATOM 764 O O . PHE A 1 101 ? -8.986 -8.439 11.247 1.00 89.44 101 PHE A O 1
ATOM 771 N N . ARG A 1 102 ? -9.173 -9.672 13.118 1.00 92.06 102 ARG A N 1
ATOM 772 C CA . ARG A 1 102 ? -8.872 -10.957 12.463 1.00 92.06 102 ARG A CA 1
ATOM 773 C C . ARG A 1 102 ? -9.826 -11.263 11.313 1.00 92.06 102 ARG A C 1
ATOM 775 O O . ARG A 1 102 ? -9.378 -11.658 10.244 1.00 92.06 102 ARG A O 1
ATOM 782 N N . ARG A 1 103 ? -11.133 -11.035 11.488 1.00 92.94 103 ARG A N 1
ATOM 783 C CA . ARG A 1 103 ? -12.120 -11.228 10.406 1.00 92.94 103 ARG A CA 1
ATOM 784 C C . ARG A 1 103 ? -11.823 -10.349 9.192 1.00 92.94 103 ARG A C 1
ATOM 786 O O . ARG A 1 103 ? -11.937 -10.817 8.064 1.00 92.94 103 ARG A O 1
ATOM 793 N N . ARG A 1 104 ? -11.426 -9.092 9.416 1.00 92.19 104 ARG A N 1
ATOM 794 C CA . ARG A 1 104 ? -11.048 -8.170 8.334 1.00 92.19 104 ARG A CA 1
ATOM 795 C C . ARG A 1 104 ? -9.781 -8.617 7.619 1.00 92.19 104 ARG A C 1
ATOM 797 O O . ARG A 1 104 ? -9.763 -8.583 6.396 1.00 92.19 104 ARG A O 1
ATOM 804 N N . LEU A 1 105 ? -8.764 -9.059 8.354 1.00 94.88 105 LEU A N 1
ATOM 805 C CA . LEU A 1 105 ? -7.538 -9.586 7.755 1.00 94.88 105 LEU A CA 1
ATOM 806 C C . LEU A 1 105 ? -7.787 -10.867 6.963 1.00 94.88 105 LEU A C 1
ATOM 808 O O . LEU A 1 105 ? -7.246 -11.005 5.878 1.00 94.88 105 LEU A O 1
ATOM 812 N N . LEU A 1 106 ? -8.644 -11.770 7.444 1.00 96.62 106 LEU A N 1
ATOM 813 C CA . LEU A 1 106 ? -9.020 -12.970 6.692 1.00 96.62 106 LEU A CA 1
ATOM 814 C C . LEU A 1 106 ? -9.782 -12.626 5.406 1.00 96.62 106 LEU A C 1
ATOM 816 O O . LEU A 1 106 ? -9.519 -13.218 4.363 1.00 96.62 106 LEU A O 1
ATOM 820 N N . ALA A 1 107 ? -10.687 -11.643 5.455 1.00 96.31 107 ALA A N 1
ATOM 821 C CA . ALA A 1 107 ? -11.349 -11.142 4.253 1.00 96.31 107 ALA A CA 1
ATOM 822 C C . ALA A 1 107 ? -10.344 -10.499 3.282 1.00 96.31 107 ALA A C 1
ATOM 824 O O . ALA A 1 107 ? -10.403 -10.750 2.082 1.00 96.31 107 ALA A O 1
ATOM 825 N N . LEU A 1 108 ? -9.394 -9.714 3.800 1.00 95.50 108 LEU A N 1
ATOM 826 C CA . LEU A 1 108 ? -8.331 -9.107 3.003 1.00 95.50 108 LEU A CA 1
ATOM 827 C C . LEU A 1 108 ? -7.413 -10.162 2.377 1.00 95.50 108 LEU A C 1
ATOM 829 O O . LEU A 1 108 ? -7.064 -10.033 1.212 1.00 95.50 108 LEU A O 1
ATOM 833 N N . LEU A 1 109 ? -7.076 -11.216 3.123 1.00 97.00 109 LEU A N 1
ATOM 834 C CA . LEU A 1 109 ? -6.290 -12.347 2.642 1.00 97.00 109 LEU A CA 1
ATOM 835 C C . LEU A 1 109 ? -7.016 -13.065 1.508 1.00 97.00 109 LEU A C 1
ATOM 837 O O . LEU A 1 109 ? -6.409 -13.344 0.485 1.00 97.00 109 LEU A O 1
ATOM 841 N N . ALA A 1 110 ? -8.316 -13.331 1.659 1.00 97.25 110 ALA A N 1
ATOM 842 C CA . ALA A 1 110 ? -9.107 -13.955 0.604 1.00 97.25 110 ALA A CA 1
ATOM 843 C C . ALA A 1 110 ? -9.124 -13.096 -0.671 1.00 97.25 110 ALA A C 1
ATOM 845 O O . ALA A 1 110 ? -8.925 -13.622 -1.763 1.00 97.25 110 ALA A O 1
ATOM 846 N N . ILE A 1 111 ? -9.301 -11.777 -0.532 1.00 96.94 111 ILE A N 1
ATOM 847 C CA . ILE A 1 111 ? -9.238 -10.836 -1.661 1.00 96.94 111 ILE A CA 1
ATOM 848 C C . ILE A 1 111 ? -7.842 -10.844 -2.296 1.00 96.94 111 ILE A C 1
ATOM 850 O O . ILE A 1 111 ? -7.741 -10.931 -3.516 1.00 96.94 111 ILE A O 1
ATOM 854 N N . GLY A 1 112 ? -6.784 -10.792 -1.485 1.00 95.81 112 GLY A N 1
ATOM 855 C CA . GLY A 1 112 ? -5.397 -10.819 -1.950 1.00 95.81 112 GLY A CA 1
ATOM 856 C C . GLY A 1 112 ? -5.057 -12.105 -2.696 1.00 95.81 112 GLY A C 1
ATOM 857 O O . GLY A 1 112 ? -4.504 -12.047 -3.785 1.00 95.81 112 GLY A O 1
ATOM 858 N N . LEU A 1 113 ? -5.478 -13.264 -2.186 1.00 96.69 113 LEU A N 1
ATOM 859 C CA . LEU A 1 113 ? -5.282 -14.547 -2.861 1.00 96.69 113 LEU A CA 1
ATOM 860 C C . LEU A 1 113 ? -6.044 -14.605 -4.188 1.00 96.69 113 LEU A C 1
ATOM 862 O O . LEU A 1 113 ? -5.481 -15.002 -5.200 1.00 96.69 113 LEU A O 1
ATOM 866 N N . VAL A 1 114 ? -7.304 -14.170 -4.219 1.00 97.19 114 VAL A N 1
ATOM 867 C CA . VAL A 1 114 ? -8.063 -14.091 -5.477 1.00 97.19 114 VAL A CA 1
ATOM 868 C C . VAL A 1 114 ? -7.355 -13.175 -6.478 1.00 97.19 114 VAL A C 1
ATOM 870 O O . VAL A 1 114 ? -7.206 -13.541 -7.641 1.00 97.19 114 VAL A O 1
ATOM 873 N N . HIS A 1 115 ? -6.879 -12.015 -6.031 1.00 95.44 115 HIS A N 1
ATOM 874 C CA . HIS A 1 115 ? -6.154 -11.069 -6.872 1.00 95.44 115 HIS A CA 1
ATOM 875 C C . HIS A 1 115 ? -4.829 -11.649 -7.390 1.00 95.44 115 HIS A C 1
ATOM 877 O O . HIS A 1 115 ? -4.579 -11.609 -8.592 1.00 95.44 115 HIS A O 1
ATOM 883 N N . LEU A 1 116 ? -4.020 -12.244 -6.513 1.00 94.56 116 LEU A N 1
ATOM 884 C CA . LEU A 1 116 ? -2.722 -12.826 -6.851 1.00 94.56 116 LEU A CA 1
ATOM 885 C C . LEU A 1 116 ? -2.843 -13.952 -7.887 1.00 94.56 116 LEU A C 1
ATOM 887 O O . LEU A 1 116 ? -2.007 -14.068 -8.778 1.00 94.56 116 LEU A O 1
ATOM 891 N N . TRP A 1 117 ? -3.883 -14.782 -7.775 1.00 94.62 117 TRP A N 1
ATOM 892 C CA . TRP A 1 117 ? -4.057 -15.956 -8.634 1.00 94.62 117 TRP A CA 1
ATOM 893 C C . TRP A 1 117 ? -4.816 -15.662 -9.931 1.00 94.62 117 TRP A C 1
ATOM 895 O O . TRP A 1 117 ? -4.575 -16.339 -10.929 1.00 94.62 117 TRP A O 1
ATOM 905 N N . LEU A 1 118 ? -5.753 -14.706 -9.926 1.00 95.12 118 LEU A N 1
ATOM 906 C CA . LEU A 1 118 ? -6.644 -14.455 -11.069 1.00 95.12 118 LEU A CA 1
ATOM 907 C C . LEU A 1 118 ? -6.379 -13.140 -11.803 1.00 95.12 118 LEU A C 1
ATOM 909 O O . LEU A 1 118 ? -6.847 -12.995 -12.930 1.00 95.12 118 LEU A O 1
ATOM 913 N N . ILE A 1 119 ? -5.700 -12.175 -11.177 1.00 93.12 119 ILE A N 1
ATOM 914 C CA . ILE A 1 119 ? -5.562 -10.818 -11.719 1.00 93.12 119 ILE A CA 1
ATOM 915 C C . ILE A 1 119 ? -4.101 -10.510 -12.034 1.00 93.12 119 ILE A C 1
ATOM 917 O O . ILE A 1 119 ? -3.781 -10.252 -13.193 1.00 93.12 119 ILE A O 1
ATOM 921 N N . TRP A 1 120 ? -3.226 -10.500 -11.024 1.00 93.06 120 TRP A N 1
ATOM 922 C CA . TRP A 1 120 ? -1.854 -10.014 -11.175 1.00 93.06 120 TRP A CA 1
ATOM 923 C C . TRP A 1 120 ? -0.949 -10.432 -10.002 1.00 93.06 120 TRP A C 1
ATOM 925 O O . TRP A 1 120 ? -1.362 -10.389 -8.843 1.00 93.06 120 TRP A O 1
ATOM 935 N N . ASP A 1 121 ? 0.303 -10.790 -10.304 1.00 88.94 121 ASP A N 1
ATOM 936 C CA . ASP A 1 121 ? 1.290 -11.342 -9.367 1.00 88.94 121 ASP A CA 1
ATOM 937 C C . ASP A 1 121 ? 1.909 -10.314 -8.400 1.00 88.94 121 ASP A C 1
ATOM 939 O O . ASP A 1 121 ? 2.489 -10.697 -7.385 1.00 88.94 121 ASP A O 1
ATOM 943 N N . GLY A 1 122 ? 1.746 -9.011 -8.646 1.00 85.50 122 GLY A N 1
ATOM 944 C CA . GLY A 1 122 ? 2.239 -7.938 -7.769 1.00 85.50 122 GLY A CA 1
ATOM 945 C C . GLY A 1 122 ? 1.329 -7.584 -6.584 1.00 85.50 122 GLY A C 1
ATOM 946 O O . GLY A 1 122 ? 1.248 -6.419 -6.188 1.00 85.50 122 GLY A O 1
ATOM 947 N N . ASP A 1 123 ? 0.612 -8.559 -6.020 1.00 90.81 123 ASP A N 1
ATOM 948 C CA . ASP A 1 123 ? -0.321 -8.327 -4.912 1.00 90.81 123 ASP A CA 1
ATOM 949 C C . ASP A 1 123 ? 0.377 -7.931 -3.597 1.00 90.81 123 ASP A C 1
ATOM 951 O O . ASP A 1 123 ? 1.215 -8.657 -3.062 1.00 90.81 123 ASP A O 1
ATOM 955 N N . ILE A 1 124 ? -0.055 -6.814 -3.007 1.00 90.94 124 ILE A N 1
ATOM 956 C CA . ILE A 1 124 ? 0.387 -6.369 -1.673 1.00 90.94 124 ILE A CA 1
ATOM 957 C C . ILE A 1 124 ? -0.585 -6.769 -0.555 1.00 90.94 124 ILE A C 1
ATOM 959 O O . ILE A 1 124 ? -0.219 -6.747 0.623 1.00 90.94 124 ILE A O 1
ATOM 963 N N . LEU A 1 125 ? -1.829 -7.125 -0.894 1.00 93.38 125 LEU A N 1
ATOM 964 C CA . LEU A 1 125 ? -2.888 -7.361 0.089 1.00 93.38 125 LEU A CA 1
ATOM 965 C C . LEU A 1 125 ? -2.643 -8.641 0.887 1.00 93.38 125 LEU A C 1
ATOM 967 O O . LEU A 1 125 ? -2.809 -8.644 2.108 1.00 93.38 125 LEU A O 1
ATOM 971 N N . THR A 1 126 ? -2.201 -9.703 0.213 1.00 94.38 126 THR A N 1
ATOM 972 C CA . THR A 1 126 ? -1.833 -10.985 0.825 1.00 94.38 126 THR A CA 1
ATOM 973 C C . THR A 1 126 ? -0.719 -10.786 1.844 1.00 94.38 126 THR A C 1
ATOM 975 O O . THR A 1 126 ? -0.842 -11.235 2.984 1.00 94.38 126 THR A O 1
ATOM 978 N N . LEU A 1 127 ? 0.335 -10.051 1.471 1.00 93.12 127 LEU A N 1
ATOM 979 C CA . LEU A 1 127 ? 1.460 -9.760 2.360 1.00 93.12 127 LEU A CA 1
ATOM 980 C C . LEU A 1 127 ? 0.991 -9.024 3.620 1.00 93.12 127 LEU A C 1
ATOM 982 O O . LEU A 1 127 ? 1.317 -9.421 4.736 1.00 93.12 127 LEU A O 1
ATOM 986 N N . TYR A 1 128 ? 0.184 -7.981 3.451 1.00 92.94 128 TYR A N 1
ATOM 987 C CA . TYR A 1 128 ? -0.347 -7.202 4.566 1.00 92.94 128 TYR A CA 1
ATOM 988 C C . TYR A 1 128 ? -1.268 -8.012 5.472 1.00 92.94 128 TYR A C 1
ATOM 990 O O . TYR A 1 128 ? -1.229 -7.854 6.694 1.00 92.94 128 TYR A O 1
ATOM 998 N N . ALA A 1 129 ? -2.092 -8.879 4.888 1.00 94.31 129 ALA A N 1
ATOM 999 C CA . ALA A 1 129 ? -2.986 -9.729 5.648 1.00 94.31 129 ALA A CA 1
ATOM 1000 C C . ALA A 1 129 ? -2.211 -10.747 6.495 1.00 94.31 129 ALA A C 1
ATOM 1002 O O . ALA A 1 129 ? -2.510 -10.903 7.676 1.00 94.31 129 ALA A O 1
ATOM 1003 N N . LEU A 1 130 ? -1.191 -11.392 5.922 1.00 94.81 130 LEU A N 1
ATOM 1004 C CA . LEU A 1 130 ? -0.345 -12.352 6.634 1.00 94.81 130 LEU A CA 1
ATOM 1005 C C . LEU A 1 130 ? 0.468 -11.683 7.745 1.00 94.81 130 LEU A C 1
ATOM 1007 O O . LEU A 1 130 ? 0.455 -12.166 8.873 1.00 94.81 130 LEU A O 1
ATOM 1011 N N . LEU A 1 131 ? 1.117 -10.552 7.451 1.00 92.69 131 LEU A N 1
ATOM 1012 C CA . LEU A 1 131 ? 1.893 -9.811 8.451 1.00 92.69 131 LEU A CA 1
ATOM 1013 C C . LEU A 1 131 ? 1.016 -9.259 9.578 1.00 92.69 131 LEU A C 1
ATOM 1015 O O . LEU A 1 131 ? 1.470 -9.186 10.710 1.00 92.69 131 LEU A O 1
ATOM 1019 N N . GLY A 1 132 ? -0.229 -8.877 9.288 1.00 89.88 132 GLY A N 1
ATOM 1020 C CA . GLY A 1 132 ? -1.169 -8.433 10.318 1.00 89.88 132 GLY A CA 1
ATOM 1021 C C . GLY A 1 132 ? -1.758 -9.567 11.165 1.00 89.88 132 GLY A C 1
ATOM 1022 O O . GLY A 1 132 ? -2.279 -9.299 12.246 1.00 89.88 132 GLY A O 1
ATOM 1023 N N . LEU A 1 133 ? -1.738 -10.810 10.670 1.00 91.56 133 LEU A N 1
ATOM 1024 C CA . LEU A 1 133 ? -2.215 -11.993 11.399 1.00 91.56 133 LEU A CA 1
ATOM 1025 C C . LEU A 1 133 ? -1.143 -12.614 12.305 1.00 91.56 133 LEU A C 1
ATOM 1027 O O . LEU A 1 133 ? -1.517 -13.376 13.202 1.00 91.56 133 LEU A O 1
ATOM 1031 N N . LEU A 1 134 ? 0.134 -12.320 12.041 1.00 88.81 134 LEU A N 1
ATOM 1032 C CA . LEU A 1 134 ? 1.293 -12.754 12.825 1.00 88.81 134 LEU A CA 1
ATOM 1033 C C . LEU A 1 134 ? 1.356 -12.026 14.174 1.00 88.81 134 LEU A C 1
ATOM 1035 O O . LEU A 1 134 ? 1.538 -12.731 15.191 1.00 88.81 134 LEU A O 1
#

pLDDT: mean 87.26, std 9.16, range [41.5, 97.25]